Protein AF-A0A920LS15-F1 (afdb_monomer_lite)

Secondary structure (DSSP, 8-state):
--SSHHHHHHHHHHTSS-HHHHHHHHHHHHT-----HHHHHHHHHHHHTT-HHHHHHHHHHHTTHHHHTPPPPPS----------SS---HHHHS----------

Radius of gyration: 22.28 Å; chains: 1; bounding b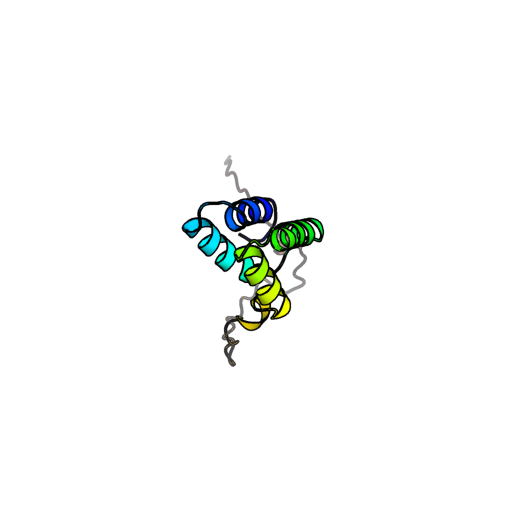ox: 48×46×65 Å

Sequence (105 aa):
MRGGPSITVLLNIALGEDIHLAKRATEVLKTQVFLYDSDIKRIEDAFNQKNLMAKELLESFSKAEFFTKLPELDEEIKIITYVAAEGDILNGFIISRKSSTFQGR

Foldseek 3Di:
DQDDPVLVVLLCQLLDDPPVSVVVSLVVLLQHDDDDPVSLVSLVVSVVVVRPSSVVSVVSVVVSVNPVPDPDDDPDDDDDDDPLDDDDPDPCSVPDPPPDDDDDD

pLDDT: mean 74.19, std 15.72, range [35.25, 91.19]

Structure (mmCIF, N/CA/C/O backbone):
data_AF-A0A920LS15-F1
#
_entry.id   AF-A0A920LS15-F1
#
loop_
_atom_site.group_PDB
_atom_site.id
_atom_site.type_symbol
_atom_site.label_atom_id
_atom_site.label_alt_id
_atom_site.label_comp_id
_atom_site.label_asym_id
_atom_site.label_entity_id
_atom_site.label_seq_id
_atom_site.pdbx_PDB_ins_code
_atom_site.Cartn_x
_atom_site.Cartn_y
_atom_site.Cartn_z
_atom_site.occupancy
_atom_site.B_iso_or_equiv
_atom_site.auth_seq_id
_atom_site.auth_comp_id
_atom_site.auth_asym_id
_atom_site.auth_atom_id
_atom_site.pdbx_PDB_model_num
ATOM 1 N N . MET A 1 1 ? -0.597 4.975 -13.232 1.00 49.97 1 MET A N 1
ATOM 2 C CA . MET A 1 1 ? 0.207 6.202 -13.017 1.00 49.97 1 MET A CA 1
ATOM 3 C C . MET A 1 1 ? 1.448 5.776 -12.242 1.00 49.97 1 MET A C 1
ATOM 5 O O . MET A 1 1 ? 1.276 5.096 -11.245 1.00 49.97 1 MET A O 1
ATOM 9 N N . ARG A 1 2 ? 2.668 6.050 -12.726 1.00 48.31 2 ARG A N 1
ATOM 10 C CA . ARG A 1 2 ? 3.923 5.506 -12.157 1.00 48.31 2 ARG A CA 1
ATOM 11 C C . ARG A 1 2 ? 4.580 6.492 -11.172 1.00 48.31 2 ARG A C 1
ATOM 13 O O . ARG A 1 2 ? 5.648 7.016 -11.460 1.00 48.31 2 ARG A O 1
ATOM 20 N N . GLY A 1 3 ? 3.923 6.748 -10.040 1.00 54.72 3 GLY A N 1
ATOM 21 C CA . GLY A 1 3 ? 4.471 7.550 -8.934 1.00 54.72 3 GLY A CA 1
ATOM 22 C C . GLY A 1 3 ? 4.405 9.080 -9.099 1.00 54.72 3 GLY A C 1
ATOM 23 O O . GLY A 1 3 ? 4.218 9.590 -10.202 1.00 54.72 3 GLY A O 1
ATOM 24 N N . GLY A 1 4 ? 4.521 9.812 -7.980 1.00 65.50 4 GLY A N 1
ATOM 25 C CA . GLY A 1 4 ? 4.501 11.283 -7.915 1.00 65.50 4 GLY A CA 1
ATOM 26 C C . GLY A 1 4 ? 3.184 11.893 -7.383 1.00 65.50 4 GLY A C 1
ATOM 27 O O . GLY A 1 4 ? 2.505 11.253 -6.579 1.00 65.50 4 GLY A O 1
ATOM 28 N N . PRO A 1 5 ? 2.775 13.103 -7.835 1.00 67.56 5 PRO A N 1
ATOM 29 C CA . PRO A 1 5 ? 1.591 13.838 -7.339 1.00 67.56 5 PRO A CA 1
ATOM 30 C C . PRO A 1 5 ? 0.284 13.034 -7.366 1.00 67.56 5 PRO A C 1
ATOM 32 O O . PRO A 1 5 ? -0.654 13.289 -6.614 1.00 67.56 5 PRO A O 1
ATOM 35 N N . SER A 1 6 ? 0.230 12.035 -8.243 1.00 78.50 6 SER A N 1
ATOM 36 C CA . SER A 1 6 ? -0.886 11.109 -8.388 1.00 78.50 6 SER A CA 1
ATOM 37 C C . SER A 1 6 ? -1.141 10.259 -7.143 1.00 78.50 6 SER A C 1
ATOM 39 O O . SER A 1 6 ? -2.296 9.958 -6.866 1.00 78.50 6 SER A O 1
ATOM 41 N N . ILE A 1 7 ? -0.102 9.891 -6.384 1.00 81.88 7 ILE A N 1
ATOM 42 C CA . ILE A 1 7 ? -0.244 9.086 -5.158 1.00 81.88 7 ILE A CA 1
ATOM 43 C C . ILE A 1 7 ? -0.968 9.887 -4.086 1.00 81.88 7 ILE A C 1
ATOM 45 O O . ILE A 1 7 ? -1.913 9.395 -3.484 1.00 81.88 7 ILE A O 1
ATOM 49 N N . THR A 1 8 ? -0.583 11.149 -3.904 1.00 82.50 8 THR A N 1
ATOM 50 C CA . THR A 1 8 ? -1.219 12.040 -2.933 1.00 82.50 8 THR A CA 1
ATOM 51 C C . THR A 1 8 ? -2.709 12.211 -3.218 1.00 82.50 8 THR A C 1
ATOM 53 O O . THR A 1 8 ? -3.527 12.149 -2.305 1.00 82.50 8 THR A O 1
ATOM 56 N N . VAL A 1 9 ? -3.076 12.383 -4.490 1.00 86.38 9 VAL A N 1
ATOM 57 C CA . VAL A 1 9 ? -4.482 12.490 -4.897 1.00 86.38 9 VAL A CA 1
ATOM 58 C C . VAL A 1 9 ? -5.219 11.168 -4.675 1.00 86.38 9 VAL A C 1
ATOM 60 O O . VAL A 1 9 ? -6.315 11.175 -4.124 1.00 86.38 9 VAL A O 1
ATOM 63 N N . LEU A 1 10 ? -4.617 10.035 -5.046 1.00 87.81 10 LEU A N 1
ATOM 64 C CA . LEU A 1 10 ? -5.214 8.715 -4.834 1.00 87.81 10 LEU A CA 1
ATOM 65 C C . LEU A 1 10 ? -5.418 8.403 -3.350 1.00 87.81 10 LEU A C 1
ATOM 67 O O . LEU A 1 10 ? -6.470 7.885 -2.999 1.00 87.81 10 LEU A O 1
ATOM 71 N N . LEU A 1 11 ? -4.469 8.759 -2.482 1.00 87.75 11 LEU A N 1
ATOM 72 C CA . LEU A 1 11 ? -4.597 8.604 -1.032 1.00 87.75 11 LEU A CA 1
ATOM 73 C C . LEU A 1 11 ? -5.720 9.469 -0.469 1.00 87.75 11 LEU A C 1
ATOM 75 O O . LEU A 1 11 ? -6.522 8.981 0.318 1.00 87.75 11 LEU A O 1
ATOM 79 N N . ASN A 1 12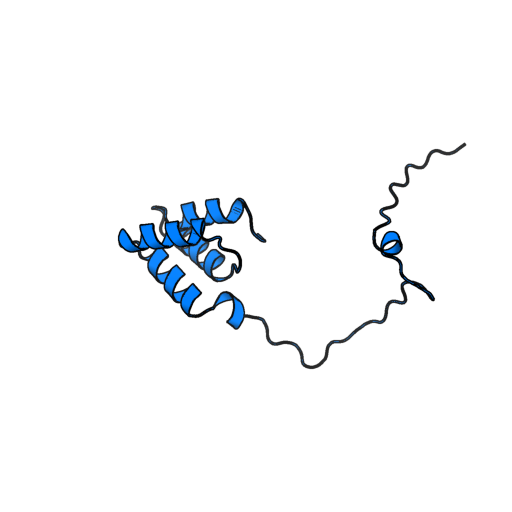 ? -5.835 10.723 -0.911 1.00 88.12 12 ASN A N 1
ATOM 80 C CA . ASN A 1 12 ? -6.937 11.585 -0.486 1.00 88.12 12 ASN A CA 1
ATOM 81 C C . ASN A 1 12 ? -8.304 11.009 -0.897 1.00 88.12 12 ASN A C 1
ATOM 83 O O . ASN A 1 12 ? -9.260 11.111 -0.137 1.00 88.12 12 ASN A O 1
ATOM 87 N N . ILE A 1 13 ? -8.398 10.387 -2.077 1.00 88.94 13 ILE A N 1
ATOM 88 C CA . ILE A 1 13 ? -9.634 9.742 -2.546 1.00 88.94 13 ILE A CA 1
ATOM 89 C C . ILE A 1 13 ? -9.891 8.434 -1.780 1.00 88.94 13 ILE A C 1
ATOM 91 O O . ILE A 1 13 ? -11.019 8.185 -1.370 1.00 88.94 13 ILE A O 1
ATOM 95 N N . ALA A 1 14 ? -8.859 7.618 -1.553 1.00 89.06 14 ALA A N 1
ATOM 96 C CA . ALA A 1 14 ? -8.947 6.349 -0.824 1.00 89.06 14 ALA A CA 1
ATOM 97 C C . ALA A 1 14 ? -9.360 6.528 0.644 1.00 89.06 14 ALA A C 1
ATOM 99 O O . ALA A 1 14 ? -10.044 5.677 1.205 1.00 89.06 14 ALA A O 1
ATOM 100 N N . LEU A 1 15 ? -8.951 7.639 1.257 1.00 87.56 15 LEU A N 1
ATOM 101 C CA . LEU A 1 15 ? -9.274 7.994 2.639 1.00 87.56 15 LEU A CA 1
ATOM 102 C C . LEU A 1 15 ? -10.502 8.914 2.755 1.00 87.56 15 LEU A C 1
ATOM 104 O O . LEU A 1 15 ? -10.858 9.306 3.864 1.00 87.56 15 LEU A O 1
ATOM 108 N N . GLY A 1 16 ? -11.124 9.271 1.628 1.00 86.88 16 GLY A N 1
ATOM 109 C CA . GLY A 1 16 ? -12.291 10.145 1.570 1.00 86.88 16 GLY A CA 1
ATOM 110 C C . GLY A 1 16 ? -13.605 9.450 1.942 1.00 86.88 16 GLY A C 1
ATOM 111 O O . GLY A 1 16 ? -13.651 8.260 2.246 1.00 86.88 16 GLY A O 1
ATOM 112 N N . GLU A 1 17 ? -14.696 10.215 1.898 1.00 86.00 17 GLU A N 1
ATOM 113 C CA . GLU A 1 17 ? -16.031 9.764 2.327 1.00 86.00 17 GLU A CA 1
ATOM 114 C C . GLU A 1 17 ? -16.784 8.951 1.261 1.00 86.00 17 GLU A C 1
ATOM 116 O O . GLU A 1 17 ? -17.642 8.132 1.593 1.00 86.00 17 GLU A O 1
ATOM 121 N N . ASP A 1 18 ? -16.474 9.150 -0.026 1.00 90.44 18 ASP A N 1
ATOM 122 C CA . ASP A 1 18 ? -17.109 8.402 -1.114 1.00 90.44 18 ASP A CA 1
ATOM 123 C C . ASP A 1 18 ? -16.566 6.971 -1.156 1.00 90.44 18 ASP A C 1
ATOM 125 O O . ASP A 1 18 ? -15.510 6.696 -1.723 1.00 90.44 18 ASP A O 1
ATOM 129 N N . ILE A 1 19 ? -17.329 6.044 -0.582 1.00 88.69 19 ILE A N 1
ATOM 130 C CA . ILE A 1 19 ? -16.983 4.624 -0.466 1.00 88.69 19 ILE A CA 1
ATOM 131 C C . ILE A 1 19 ? -16.688 3.985 -1.835 1.00 88.69 19 ILE A C 1
ATOM 133 O O . ILE A 1 19 ? -15.802 3.133 -1.944 1.00 88.69 19 ILE A O 1
ATOM 137 N N . HIS A 1 20 ? -17.407 4.371 -2.895 1.00 89.00 20 HIS A N 1
ATOM 138 C CA . HIS A 1 20 ? -17.227 3.777 -4.220 1.00 89.00 20 HIS A CA 1
ATOM 139 C C . HIS A 1 20 ? -15.912 4.217 -4.858 1.00 89.00 20 HIS A C 1
ATOM 141 O O . HIS A 1 20 ? -15.189 3.385 -5.421 1.00 89.00 20 HIS A O 1
ATOM 147 N N . LEU A 1 21 ? -15.595 5.508 -4.770 1.00 88.81 21 LEU A N 1
ATOM 148 C CA . LEU A 1 21 ? -14.320 6.038 -5.246 1.00 88.81 21 LEU A CA 1
ATOM 149 C C . LEU A 1 21 ? -13.160 5.576 -4.367 1.00 88.81 21 LEU A C 1
ATOM 151 O O . LEU A 1 21 ? -12.131 5.163 -4.903 1.00 88.81 21 LEU A O 1
ATOM 155 N N . ALA A 1 22 ? -13.350 5.561 -3.049 1.00 89.12 22 ALA A N 1
ATOM 156 C CA . ALA A 1 22 ? -12.359 5.116 -2.084 1.00 89.12 22 ALA A CA 1
ATOM 157 C C . ALA A 1 22 ? -11.943 3.668 -2.345 1.00 89.12 22 ALA A C 1
ATOM 159 O O . ALA A 1 22 ? -10.756 3.375 -2.458 1.00 89.12 22 ALA A O 1
ATOM 160 N N . LYS A 1 23 ? -12.909 2.769 -2.572 1.00 89.62 23 LYS A N 1
ATOM 161 C CA . LYS A 1 23 ? -12.624 1.371 -2.910 1.00 89.62 23 LYS A CA 1
ATOM 162 C C . LYS A 1 23 ? -11.810 1.242 -4.198 1.00 89.62 23 LYS A C 1
ATOM 164 O O . LYS A 1 23 ? -10.825 0.511 -4.231 1.00 89.62 23 LYS A O 1
ATOM 169 N N . ARG A 1 24 ? -12.182 1.967 -5.260 1.00 88.31 24 ARG A N 1
ATOM 170 C CA . ARG A 1 24 ? -11.429 1.946 -6.529 1.00 88.31 24 ARG A CA 1
ATOM 171 C C . ARG A 1 24 ? -10.012 2.489 -6.357 1.00 88.31 24 ARG A C 1
ATOM 173 O O . ARG A 1 24 ? -9.076 1.908 -6.897 1.00 88.31 24 ARG A O 1
ATOM 180 N N . ALA A 1 25 ? -9.854 3.581 -5.614 1.00 88.81 25 ALA A N 1
ATOM 181 C CA . ALA A 1 25 ? -8.551 4.170 -5.337 1.00 88.81 25 ALA A CA 1
ATOM 182 C C . ALA A 1 25 ? -7.669 3.215 -4.519 1.00 88.81 25 ALA A C 1
ATOM 184 O O . ALA A 1 25 ? -6.503 3.031 -4.860 1.00 88.81 25 ALA A O 1
ATOM 185 N N . THR A 1 26 ? -8.239 2.546 -3.516 1.00 88.00 26 THR A N 1
ATOM 186 C CA . THR A 1 26 ? -7.566 1.517 -2.715 1.00 88.00 26 THR A CA 1
ATOM 187 C C . THR A 1 26 ? -7.088 0.349 -3.579 1.00 88.00 26 THR A C 1
ATOM 189 O O . THR A 1 26 ? -5.923 -0.022 -3.484 1.00 88.00 26 THR A O 1
ATOM 192 N N . GLU A 1 27 ? -7.915 -0.184 -4.483 1.00 88.06 27 GLU A N 1
ATOM 193 C CA . GLU A 1 27 ? -7.493 -1.257 -5.402 1.00 88.06 27 GLU A CA 1
ATOM 194 C C . GLU A 1 27 ? -6.331 -0.834 -6.307 1.00 88.06 27 GLU A C 1
ATOM 196 O O . GLU A 1 27 ? -5.385 -1.593 -6.517 1.00 88.06 27 GLU A O 1
ATOM 201 N N . VAL A 1 28 ? -6.348 0.407 -6.800 1.00 86.75 28 VAL A N 1
ATOM 202 C CA . VAL A 1 28 ? -5.223 0.943 -7.573 1.00 86.75 28 VAL A CA 1
ATOM 203 C C . VAL A 1 28 ? -3.978 1.074 -6.693 1.00 86.75 28 VAL A C 1
ATOM 205 O O . VAL A 1 28 ? -2.899 0.679 -7.134 1.00 86.75 28 VAL A O 1
ATOM 208 N N . LEU A 1 29 ? -4.104 1.577 -5.461 1.00 86.31 29 LEU A N 1
ATOM 209 C CA . LEU A 1 29 ? -2.986 1.755 -4.528 1.00 86.31 29 LEU A CA 1
ATOM 210 C C . LEU A 1 29 ? -2.339 0.429 -4.108 1.00 86.31 29 LEU A C 1
ATOM 212 O O . LEU A 1 29 ? -1.118 0.382 -4.007 1.00 86.31 29 LEU A O 1
ATOM 216 N N . LYS A 1 30 ? -3.110 -0.658 -3.956 1.00 85.75 30 LYS A N 1
ATOM 217 C CA . LYS A 1 30 ? -2.591 -2.010 -3.656 1.00 85.75 30 LYS A CA 1
ATOM 218 C C . LYS A 1 30 ? -1.618 -2.540 -4.720 1.00 85.75 30 LYS A C 1
ATOM 220 O O . LYS A 1 30 ? -0.814 -3.418 -4.431 1.00 85.75 30 LYS A O 1
ATOM 225 N N . THR A 1 31 ? -1.679 -2.012 -5.946 1.00 81.44 31 THR A N 1
ATOM 226 C CA . THR A 1 31 ? -0.768 -2.377 -7.050 1.00 81.44 31 THR A CA 1
ATOM 227 C C . THR A 1 31 ? 0.438 -1.444 -7.187 1.00 81.44 31 THR A C 1
ATOM 229 O O . THR A 1 31 ? 1.310 -1.694 -8.018 1.00 81.44 31 THR A O 1
ATOM 232 N N . GLN A 1 32 ? 0.497 -0.347 -6.423 1.00 76.25 32 GLN A N 1
ATOM 233 C CA . GLN A 1 32 ? 1.585 0.624 -6.525 1.00 76.25 32 GLN A CA 1
ATOM 234 C C . GLN A 1 32 ? 2.708 0.321 -5.537 1.00 76.25 32 GLN A C 1
ATOM 236 O O . GLN A 1 32 ? 2.478 0.104 -4.355 1.00 76.25 32 GLN A O 1
ATOM 241 N N . VAL A 1 33 ? 3.940 0.366 -6.042 1.00 67.00 33 VAL A N 1
ATOM 242 C CA . VAL A 1 33 ? 5.158 -0.015 -5.304 1.00 67.00 33 VAL A CA 1
ATOM 243 C C . VAL A 1 33 ? 5.795 1.166 -4.563 1.00 67.00 33 VAL A C 1
ATOM 245 O O . VAL A 1 33 ? 6.563 0.980 -3.627 1.00 67.00 33 VAL A O 1
ATOM 248 N N . PHE A 1 34 ? 5.488 2.399 -4.970 1.00 69.38 34 PHE A N 1
ATOM 249 C CA . PHE A 1 34 ? 6.183 3.591 -4.486 1.00 69.38 34 PHE A CA 1
ATOM 250 C C . PHE A 1 34 ? 5.299 4.384 -3.526 1.00 69.38 34 PHE A C 1
ATOM 252 O O . PHE A 1 34 ? 4.526 5.226 -3.971 1.00 69.38 34 PHE A O 1
ATOM 259 N N . LEU A 1 35 ? 5.422 4.128 -2.223 1.00 77.62 35 LEU A N 1
ATOM 260 C CA . LEU A 1 35 ? 4.956 5.036 -1.172 1.00 77.62 35 LEU A CA 1
ATOM 261 C C . LEU A 1 35 ? 6.168 5.609 -0.439 1.00 77.62 35 LEU A C 1
ATOM 263 O O . LEU A 1 35 ? 7.107 4.877 -0.134 1.00 77.62 35 LEU A O 1
ATOM 267 N N . TYR A 1 36 ? 6.142 6.910 -0.162 1.00 81.38 36 TYR A N 1
ATOM 268 C CA . TYR A 1 36 ? 7.129 7.534 0.716 1.00 81.38 36 TYR A CA 1
ATOM 269 C C . TYR A 1 36 ? 6.717 7.377 2.184 1.00 81.38 36 TYR A C 1
ATOM 271 O O . TYR A 1 36 ? 5.538 7.185 2.486 1.00 81.38 36 TYR A O 1
ATOM 279 N N . ASP A 1 37 ? 7.660 7.553 3.113 1.00 80.19 37 ASP A N 1
ATOM 280 C CA . ASP A 1 37 ? 7.390 7.507 4.561 1.00 80.19 37 ASP A CA 1
ATOM 281 C C . ASP A 1 37 ? 6.255 8.458 4.977 1.00 80.19 37 ASP A C 1
ATOM 283 O O . ASP A 1 37 ? 5.432 8.136 5.833 1.00 80.19 37 ASP A O 1
ATOM 287 N N . SER A 1 38 ? 6.161 9.622 4.325 1.00 85.38 38 SER A N 1
ATOM 288 C CA . SER A 1 38 ? 5.075 10.580 4.546 1.00 85.38 38 SER A CA 1
ATOM 289 C C . SER A 1 38 ? 3.703 10.022 4.181 1.00 85.38 38 SER A C 1
ATOM 291 O O . SER A 1 38 ? 2.716 10.361 4.828 1.00 85.38 38 SER A O 1
ATOM 293 N N . ASP A 1 39 ? 3.624 9.189 3.146 1.00 86.25 39 ASP A N 1
ATOM 294 C CA . ASP A 1 39 ? 2.376 8.579 2.699 1.00 86.25 39 ASP A CA 1
ATOM 295 C C . ASP A 1 39 ? 1.978 7.421 3.618 1.00 86.25 39 ASP A C 1
ATOM 297 O O . ASP A 1 39 ? 0.813 7.324 4.002 1.00 86.25 39 ASP A O 1
ATOM 301 N N . ILE A 1 40 ? 2.949 6.607 4.051 1.00 84.31 40 ILE A N 1
ATOM 302 C CA . ILE A 1 40 ? 2.735 5.539 5.040 1.00 84.31 40 ILE A CA 1
ATOM 303 C C . ILE A 1 40 ? 2.188 6.127 6.341 1.00 84.31 40 ILE A C 1
ATOM 305 O O . ILE A 1 40 ? 1.160 5.669 6.837 1.00 84.31 40 ILE A O 1
ATOM 309 N N . LYS A 1 41 ? 2.789 7.214 6.835 1.00 88.19 41 LYS A N 1
ATOM 310 C CA . LYS A 1 41 ? 2.328 7.889 8.051 1.00 88.19 41 LYS A CA 1
ATOM 311 C C . LYS A 1 41 ? 0.876 8.374 7.949 1.00 88.19 41 LYS A C 1
ATOM 313 O O . LYS A 1 41 ? 0.114 8.255 8.901 1.00 88.19 41 LYS A O 1
ATOM 318 N N . ARG A 1 42 ? 0.450 8.869 6.782 1.00 88.50 42 ARG A N 1
ATOM 319 C CA . ARG A 1 42 ? -0.948 9.293 6.559 1.00 88.50 42 ARG A CA 1
ATOM 320 C C . ARG A 1 42 ? -1.918 8.116 6.581 1.00 88.50 42 ARG A C 1
ATOM 322 O O . ARG A 1 42 ? -3.041 8.262 7.060 1.00 88.50 42 ARG A O 1
ATOM 329 N N . ILE A 1 43 ? -1.494 6.960 6.075 1.00 88.31 43 ILE A N 1
ATOM 330 C CA . ILE A 1 43 ? -2.278 5.723 6.143 1.00 88.31 43 ILE A CA 1
ATOM 331 C C . ILE A 1 43 ? -2.376 5.247 7.598 1.00 88.31 43 ILE A C 1
ATOM 333 O O . ILE A 1 43 ? -3.464 4.879 8.035 1.00 88.31 43 ILE A O 1
ATOM 337 N N . GLU A 1 44 ? -1.286 5.305 8.368 1.00 87.94 44 GLU A N 1
ATOM 338 C CA . GLU A 1 44 ? -1.285 4.984 9.803 1.00 87.94 44 GLU A CA 1
ATOM 339 C C . GLU A 1 44 ? -2.214 5.907 10.602 1.00 87.94 44 GLU A C 1
ATOM 341 O O . GLU A 1 44 ? -3.031 5.432 11.393 1.00 87.94 44 GLU A O 1
ATOM 346 N N . ASP A 1 45 ? -2.159 7.217 10.358 1.00 91.19 45 ASP A N 1
ATOM 347 C CA . ASP A 1 45 ? -3.047 8.189 11.001 1.00 91.19 45 ASP A CA 1
ATOM 348 C C . ASP A 1 45 ? -4.522 7.893 10.683 1.00 91.19 45 ASP A C 1
ATOM 350 O O . ASP A 1 45 ? -5.375 7.911 11.575 1.00 91.19 45 ASP A O 1
ATOM 354 N N . ALA A 1 46 ? -4.836 7.550 9.430 1.00 89.62 46 ALA A N 1
ATOM 355 C CA . ALA A 1 46 ? -6.186 7.162 9.031 1.00 89.62 46 ALA A CA 1
ATOM 356 C C . ALA A 1 46 ? -6.620 5.805 9.617 1.00 89.62 46 ALA A C 1
ATOM 358 O O . ALA A 1 46 ? -7.790 5.616 9.959 1.00 89.62 46 ALA A O 1
ATOM 359 N N . PHE A 1 47 ? -5.689 4.865 9.787 1.00 89.75 47 PHE A N 1
ATOM 360 C CA . PHE A 1 47 ? -5.940 3.599 10.472 1.00 89.75 47 PHE A CA 1
ATOM 361 C C . PHE A 1 47 ? -6.270 3.821 11.956 1.00 89.75 47 PHE A C 1
ATOM 363 O O . PHE A 1 47 ? -7.238 3.250 12.461 1.00 89.75 47 PHE A O 1
ATOM 370 N N . ASN A 1 48 ? -5.548 4.721 12.631 1.00 90.31 48 ASN A N 1
ATOM 371 C CA . ASN A 1 48 ? -5.830 5.125 14.013 1.00 90.31 48 ASN A CA 1
ATOM 372 C C . ASN A 1 48 ? -7.210 5.792 14.156 1.00 90.31 48 ASN A C 1
ATOM 374 O O . ASN A 1 48 ? -7.873 5.644 15.183 1.00 90.31 48 ASN A O 1
ATOM 378 N N . GLN A 1 49 ? -7.693 6.451 13.098 1.00 90.25 49 GLN A N 1
ATOM 379 C CA . GLN A 1 49 ? -9.059 6.983 12.993 1.00 90.25 49 GLN A CA 1
ATOM 380 C C . GLN A 1 49 ? -10.119 5.913 12.654 1.00 90.25 49 GLN A C 1
ATOM 382 O O . GLN A 1 49 ? -11.280 6.245 12.423 1.00 90.25 49 GLN A O 1
ATOM 387 N N . LYS A 1 50 ? -9.754 4.623 12.661 1.00 89.25 50 LYS A N 1
ATOM 388 C CA . LYS A 1 50 ? -10.610 3.466 12.337 1.00 89.25 50 LYS A CA 1
ATOM 389 C C . LYS A 1 50 ? -11.127 3.445 10.892 1.00 89.25 50 LYS A C 1
ATOM 391 O O . LYS A 1 50 ? -12.172 2.850 10.625 1.00 89.25 50 LYS A O 1
ATOM 396 N N . ASN A 1 51 ? -10.397 4.040 9.947 1.00 87.44 51 ASN A N 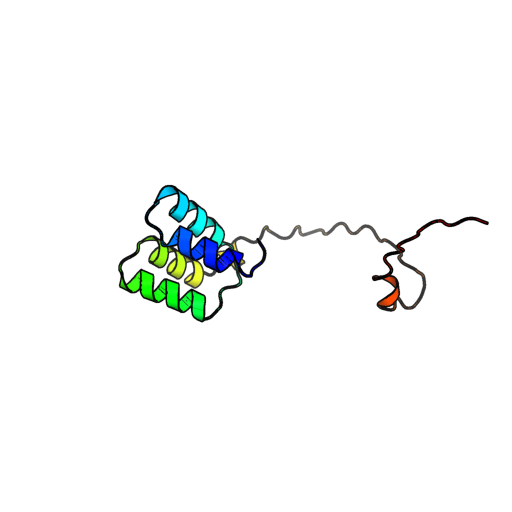1
ATOM 397 C CA . ASN A 1 51 ? -10.744 3.945 8.531 1.00 87.44 51 ASN A CA 1
ATOM 398 C C . ASN A 1 51 ? -10.509 2.511 8.011 1.00 87.44 51 ASN A C 1
ATOM 400 O O . ASN A 1 51 ? -9.401 1.973 8.082 1.00 87.44 51 ASN A O 1
ATOM 404 N N . LEU A 1 52 ? -11.561 1.892 7.466 1.00 87.50 52 LEU A N 1
ATOM 405 C CA . LEU A 1 52 ? -11.518 0.524 6.937 1.00 87.50 52 LEU A CA 1
ATOM 406 C C . LEU A 1 52 ? -10.576 0.385 5.733 1.00 87.50 52 LEU A C 1
ATOM 408 O O . LEU A 1 52 ? -9.869 -0.615 5.628 1.00 87.50 52 LEU A O 1
ATOM 412 N N . MET A 1 53 ? -10.521 1.392 4.857 1.00 87.50 53 MET A N 1
ATOM 413 C CA . MET A 1 53 ? -9.668 1.370 3.665 1.00 87.50 53 MET A CA 1
ATOM 414 C C . MET A 1 53 ? -8.185 1.422 4.039 1.00 87.50 53 MET A C 1
ATOM 416 O O . MET A 1 53 ? -7.373 0.719 3.442 1.00 87.50 53 MET A O 1
ATOM 420 N N . ALA A 1 54 ? -7.834 2.186 5.078 1.00 88.44 54 ALA A N 1
ATOM 421 C CA . ALA A 1 54 ? -6.465 2.248 5.590 1.00 88.44 54 ALA A CA 1
ATOM 422 C C . ALA A 1 54 ? -5.997 0.891 6.141 1.00 88.44 54 ALA A C 1
ATOM 424 O O . ALA A 1 54 ? -4.871 0.471 5.879 1.00 88.44 54 ALA A O 1
ATOM 425 N N . LYS A 1 55 ? -6.883 0.166 6.841 1.00 88.69 55 LYS A N 1
ATOM 426 C CA . LYS A 1 55 ? -6.600 -1.194 7.319 1.00 88.69 55 LYS A CA 1
ATOM 427 C C . LYS A 1 55 ? -6.326 -2.155 6.163 1.00 88.69 55 LYS A C 1
ATOM 429 O O . LYS A 1 55 ? -5.325 -2.865 6.192 1.00 88.69 55 LYS A O 1
ATOM 434 N N . GLU A 1 56 ? -7.199 -2.171 5.156 1.00 88.31 56 GLU A N 1
ATOM 435 C CA . GLU A 1 56 ? -7.019 -3.033 3.981 1.00 88.31 56 GLU A CA 1
ATOM 436 C C . GLU A 1 56 ? -5.723 -2.724 3.229 1.00 88.31 56 GLU A C 1
ATOM 438 O O . GLU A 1 56 ? -5.055 -3.634 2.734 1.00 88.31 56 GLU A O 1
ATOM 443 N N . LEU A 1 57 ? -5.363 -1.442 3.141 1.00 87.56 57 LEU A N 1
ATOM 444 C CA . LEU A 1 57 ? -4.143 -1.016 2.478 1.00 87.56 57 LEU A CA 1
ATOM 445 C C . LEU A 1 57 ? -2.911 -1.517 3.244 1.00 87.56 57 LEU A C 1
ATOM 447 O O . LEU A 1 57 ? -2.076 -2.195 2.655 1.00 87.56 57 LEU A O 1
ATOM 451 N N . LEU A 1 58 ? -2.829 -1.294 4.559 1.00 87.00 58 LEU A N 1
ATOM 452 C CA . LEU A 1 58 ? -1.716 -1.786 5.384 1.00 87.00 58 LEU A CA 1
ATOM 453 C C . LEU A 1 58 ? -1.575 -3.313 5.341 1.00 87.00 58 LEU A C 1
ATOM 455 O O . LEU A 1 58 ? -0.458 -3.829 5.275 1.00 87.00 58 LEU A O 1
ATOM 459 N N . GLU A 1 59 ? -2.691 -4.044 5.337 1.00 86.62 59 GLU A N 1
ATOM 460 C CA . GLU A 1 59 ? -2.676 -5.504 5.226 1.00 86.62 59 GLU A CA 1
ATOM 461 C C . GLU A 1 59 ? -2.149 -5.964 3.857 1.00 86.62 59 GLU A C 1
ATOM 463 O O . GLU A 1 59 ? -1.290 -6.843 3.789 1.00 86.62 59 GLU A O 1
ATOM 468 N N . SER A 1 60 ? -2.594 -5.333 2.766 1.00 85.81 60 SER A N 1
ATOM 469 C CA . SER A 1 60 ? -2.107 -5.623 1.411 1.00 85.81 60 SER A CA 1
ATOM 470 C C . SER A 1 60 ? -0.623 -5.288 1.236 1.00 85.81 60 SER A C 1
ATOM 472 O O . SER A 1 60 ? 0.093 -6.018 0.547 1.00 85.81 60 SER A O 1
ATOM 474 N N . PHE A 1 61 ? -0.157 -4.197 1.850 1.00 83.25 61 PHE A N 1
ATOM 475 C CA . PHE A 1 61 ? 1.253 -3.803 1.839 1.00 83.25 61 PHE A CA 1
ATOM 476 C C . PHE A 1 61 ? 2.106 -4.787 2.645 1.00 83.25 61 PHE A C 1
ATOM 478 O O . PHE A 1 61 ? 3.173 -5.185 2.186 1.00 83.25 61 PHE A O 1
ATOM 485 N N . SER A 1 62 ? 1.594 -5.263 3.783 1.00 82.88 62 SER A N 1
ATOM 486 C CA . SER A 1 62 ? 2.247 -6.292 4.604 1.00 82.88 62 SER A CA 1
ATOM 487 C C . SER A 1 62 ? 2.332 -7.649 3.892 1.00 82.88 62 SER A C 1
ATOM 489 O O . SER A 1 62 ? 3.306 -8.375 4.062 1.00 82.88 62 SER A O 1
ATOM 491 N N . LYS A 1 63 ? 1.336 -7.988 3.061 1.00 82.50 63 LYS A N 1
ATOM 492 C CA . LYS A 1 63 ? 1.332 -9.190 2.203 1.00 82.50 63 LYS A CA 1
ATOM 493 C C . LYS A 1 63 ? 2.127 -9.028 0.903 1.00 82.50 63 LYS A C 1
ATOM 495 O O . LYS A 1 63 ? 2.215 -9.981 0.133 1.00 82.50 63 LYS A O 1
ATOM 500 N N . ALA A 1 64 ? 2.672 -7.838 0.645 1.00 79.25 64 ALA A N 1
ATOM 501 C CA . ALA A 1 64 ? 3.391 -7.501 -0.579 1.00 79.25 64 ALA A CA 1
ATOM 502 C C . ALA A 1 64 ? 2.624 -7.859 -1.872 1.00 79.25 64 ALA A C 1
ATOM 504 O O . ALA A 1 64 ? 3.221 -8.294 -2.858 1.00 79.25 64 ALA A O 1
ATOM 505 N N . GLU A 1 65 ? 1.296 -7.664 -1.894 1.00 74.12 65 GLU A N 1
ATOM 506 C CA . GLU A 1 65 ? 0.448 -8.042 -3.045 1.00 74.12 65 GLU A CA 1
ATOM 507 C C . GLU A 1 65 ? 0.853 -7.358 -4.363 1.00 74.12 65 GLU A C 1
ATOM 509 O O . GLU A 1 65 ? 0.561 -7.859 -5.448 1.00 74.12 65 GLU A O 1
ATOM 514 N N . PHE A 1 66 ? 1.561 -6.232 -4.274 1.00 73.50 66 PHE A N 1
ATOM 515 C CA . PHE A 1 66 ? 2.123 -5.510 -5.411 1.00 73.50 66 PHE A CA 1
ATOM 516 C C . PHE A 1 66 ? 3.269 -6.256 -6.118 1.00 73.50 66 PHE A C 1
ATOM 518 O O . PHE A 1 66 ? 3.511 -6.003 -7.295 1.00 73.50 66 PHE A O 1
ATOM 525 N N . PHE A 1 67 ? 3.962 -7.173 -5.434 1.00 68.56 67 PHE A N 1
ATOM 526 C CA . PHE A 1 67 ? 5.019 -8.010 -6.017 1.00 68.56 67 PHE A CA 1
ATOM 527 C C . PHE A 1 67 ? 4.518 -9.389 -6.441 1.00 68.56 67 PHE A C 1
ATOM 529 O O . PHE A 1 67 ? 5.016 -9.953 -7.410 1.00 68.56 67 PHE A O 1
ATOM 536 N N . THR A 1 68 ? 3.550 -9.951 -5.722 1.00 67.56 68 THR A N 1
ATOM 537 C CA . THR A 1 68 ? 3.128 -11.344 -5.929 1.00 67.56 68 THR A CA 1
ATOM 538 C C . THR A 1 68 ? 2.131 -11.517 -7.073 1.00 67.56 68 THR A C 1
ATOM 540 O O . THR A 1 68 ? 1.955 -12.630 -7.554 1.00 67.56 68 THR A O 1
ATOM 543 N N . LYS A 1 69 ? 1.513 -10.431 -7.555 1.00 66.81 69 LYS A N 1
ATOM 544 C CA . LYS A 1 69 ? 0.608 -10.427 -8.721 1.00 66.81 69 LYS A CA 1
ATOM 545 C C . LYS A 1 69 ? 1.316 -10.069 -10.035 1.00 66.81 69 LYS A C 1
ATOM 547 O O . LYS A 1 69 ? 0.709 -9.464 -10.919 1.00 66.81 69 LYS A O 1
ATOM 552 N N . LEU A 1 70 ? 2.603 -10.390 -10.162 1.00 63.84 70 LEU A N 1
ATOM 553 C CA . LEU A 1 70 ? 3.293 -10.283 -11.447 1.00 63.84 70 LEU A CA 1
ATOM 554 C C . LEU A 1 70 ? 2.807 -11.414 -12.369 1.00 63.84 70 LEU A C 1
ATOM 556 O O . LEU A 1 70 ? 2.645 -12.537 -11.890 1.00 63.84 70 LEU A O 1
ATOM 560 N N . PRO A 1 71 ? 2.536 -11.141 -13.659 1.00 68.62 71 PRO A N 1
ATOM 561 C CA . PRO A 1 71 ? 2.215 -12.203 -14.604 1.00 68.62 71 PRO A CA 1
ATOM 562 C C . PRO A 1 71 ? 3.362 -13.217 -14.632 1.00 68.62 71 PRO A C 1
ATOM 564 O O . PRO A 1 71 ? 4.530 -12.827 -14.545 1.00 68.62 71 PRO A O 1
ATOM 567 N N . GLU A 1 72 ? 3.019 -14.502 -14.725 1.00 67.81 72 GLU A N 1
ATOM 568 C CA . GLU A 1 72 ? 4.011 -15.562 -14.895 1.00 67.81 72 GLU A CA 1
ATOM 569 C C . GLU A 1 72 ? 4.884 -15.234 -16.111 1.00 67.81 72 GLU A C 1
ATOM 571 O O . GLU A 1 72 ? 4.389 -14.802 -17.155 1.00 67.81 72 GLU A O 1
ATOM 576 N N . LEU A 1 73 ? 6.201 -15.346 -15.936 1.00 70.06 73 LEU A N 1
ATOM 577 C CA . LEU A 1 73 ? 7.139 -15.134 -17.026 1.00 70.06 73 LEU A CA 1
ATOM 578 C C . LEU A 1 73 ? 7.011 -16.323 -17.979 1.00 70.06 73 LEU A C 1
ATOM 580 O O . LEU A 1 73 ? 7.194 -17.460 -17.549 1.00 70.06 73 LEU A O 1
ATOM 584 N N . ASP A 1 74 ? 6.732 -16.058 -19.254 1.00 74.62 74 ASP A N 1
ATOM 585 C CA . ASP A 1 74 ? 6.771 -17.100 -20.276 1.00 74.62 74 ASP A CA 1
ATOM 586 C C . ASP A 1 74 ? 8.163 -17.758 -20.277 1.00 74.62 74 ASP A C 1
ATOM 588 O O . ASP A 1 74 ? 9.185 -17.070 -20.348 1.00 74.62 74 ASP A O 1
ATOM 592 N N . GLU A 1 75 ? 8.210 -19.093 -20.205 1.00 70.25 75 GLU A N 1
ATOM 593 C CA . GLU A 1 75 ? 9.465 -19.864 -20.188 1.00 70.25 75 GLU A CA 1
ATOM 594 C C . GLU A 1 75 ? 10.322 -19.617 -21.445 1.00 70.25 75 GLU A C 1
ATOM 596 O O . GLU A 1 75 ? 11.545 -19.762 -21.413 1.00 70.25 75 GLU A O 1
ATOM 601 N N . GLU A 1 76 ? 9.692 -19.199 -22.548 1.00 73.50 76 GLU A N 1
ATOM 602 C CA . GLU A 1 76 ? 10.346 -18.882 -23.813 1.00 73.50 76 GLU A CA 1
ATOM 603 C C . GLU A 1 76 ? 10.140 -17.408 -24.191 1.00 73.50 76 GLU A C 1
ATOM 605 O O . GLU A 1 76 ? 9.072 -16.986 -24.638 1.00 73.50 76 GLU A O 1
ATOM 610 N N . ILE A 1 77 ? 11.208 -16.615 -24.087 1.00 72.94 77 ILE A N 1
ATOM 611 C CA . ILE A 1 77 ? 11.223 -15.237 -24.584 1.00 72.94 77 ILE A CA 1
ATOM 612 C C . ILE A 1 77 ? 11.651 -15.261 -26.055 1.00 72.94 77 ILE A C 1
ATOM 614 O O . ILE A 1 77 ? 12.837 -15.377 -26.372 1.00 72.94 77 ILE A O 1
ATOM 618 N N . LYS A 1 78 ? 10.695 -15.111 -26.979 1.00 70.19 78 LYS A N 1
ATOM 619 C CA . LYS A 1 78 ? 10.997 -14.946 -28.410 1.00 70.19 78 LYS A CA 1
ATOM 620 C C . LYS A 1 78 ? 11.602 -13.569 -28.670 1.00 70.19 78 LYS A C 1
ATOM 622 O O . LYS A 1 78 ? 10.895 -12.572 -28.797 1.00 70.19 78 LYS A O 1
ATOM 627 N N . ILE A 1 79 ? 12.925 -13.525 -28.770 1.00 73.12 79 ILE A N 1
ATOM 628 C CA . ILE A 1 79 ? 13.672 -12.334 -29.174 1.00 73.12 79 ILE A CA 1
ATOM 629 C C . ILE A 1 79 ? 13.757 -12.248 -30.703 1.00 73.12 79 ILE A C 1
ATOM 631 O O . ILE A 1 79 ? 14.090 -13.219 -31.378 1.00 73.12 79 ILE A O 1
ATOM 635 N N . ILE A 1 80 ? 13.473 -11.071 -31.260 1.00 65.12 80 ILE A N 1
ATOM 636 C CA . ILE A 1 80 ? 13.844 -10.736 -32.639 1.00 65.12 80 ILE A CA 1
ATOM 637 C C . ILE A 1 80 ? 15.114 -9.898 -32.541 1.00 65.12 80 ILE A C 1
ATOM 639 O O . ILE A 1 80 ? 15.103 -8.813 -31.958 1.00 65.12 80 ILE A O 1
ATOM 643 N N . THR A 1 81 ? 16.218 -10.406 -33.078 1.00 61.47 81 THR A N 1
ATOM 644 C CA . THR A 1 81 ? 17.501 -9.703 -33.050 1.00 61.47 81 THR A CA 1
ATOM 645 C C . THR A 1 81 ? 17.452 -8.509 -33.994 1.00 61.47 81 THR A C 1
ATOM 647 O O . THR A 1 81 ? 17.419 -8.666 -35.212 1.00 61.47 81 THR A O 1
ATOM 650 N N . TYR A 1 82 ? 17.462 -7.304 -33.430 1.00 61.44 82 TYR A N 1
ATOM 651 C CA . TYR A 1 82 ? 17.650 -6.072 -34.185 1.00 61.44 82 TYR A CA 1
ATOM 652 C C . TYR A 1 82 ? 19.111 -5.633 -34.056 1.00 61.44 82 TYR A C 1
ATOM 654 O O . TYR A 1 82 ? 19.561 -5.277 -32.967 1.00 61.44 82 TYR A O 1
ATOM 662 N N . VAL A 1 83 ? 19.869 -5.677 -35.154 1.00 67.50 83 VAL A N 1
ATOM 663 C CA . VAL A 1 83 ? 21.253 -5.181 -35.184 1.00 67.50 83 VAL A CA 1
ATOM 664 C C . VAL A 1 83 ? 21.204 -3.663 -35.329 1.00 67.50 83 VAL A C 1
ATOM 666 O O . VAL A 1 83 ? 20.906 -3.143 -36.401 1.00 67.50 83 VAL A O 1
ATOM 669 N N . ALA A 1 84 ? 21.448 -2.945 -34.231 1.00 65.81 84 ALA A N 1
ATOM 670 C CA . ALA A 1 84 ? 21.391 -1.482 -34.215 1.00 65.81 84 ALA A CA 1
ATOM 671 C C . ALA A 1 84 ? 22.578 -0.823 -34.952 1.00 65.81 84 ALA A C 1
ATOM 673 O O . ALA A 1 84 ? 22.399 0.239 -35.544 1.00 65.81 84 ALA A O 1
ATOM 674 N N . ALA A 1 85 ? 23.759 -1.452 -34.922 1.00 60.34 85 ALA A N 1
ATOM 675 C CA . ALA A 1 85 ? 24.963 -1.150 -35.704 1.00 60.34 85 ALA A CA 1
ATOM 676 C C . ALA A 1 85 ? 26.012 -2.257 -35.456 1.00 60.34 85 ALA A C 1
ATOM 678 O O . ALA A 1 85 ? 25.905 -2.993 -34.475 1.00 60.34 85 ALA A O 1
ATOM 679 N N . GLU A 1 86 ? 27.032 -2.365 -36.309 1.00 54.91 86 GLU A N 1
ATOM 680 C CA . GLU A 1 86 ? 28.203 -3.225 -36.084 1.00 54.91 86 GLU A CA 1
ATOM 681 C C . GLU A 1 86 ? 29.336 -2.352 -35.494 1.00 54.91 86 GLU A C 1
ATOM 683 O O . GLU A 1 86 ? 29.920 -1.534 -36.204 1.00 54.91 86 GLU A O 1
ATOM 688 N N . GLY A 1 87 ? 29.570 -2.429 -34.173 1.00 67.81 87 GLY A N 1
ATOM 689 C CA . GLY A 1 87 ? 30.534 -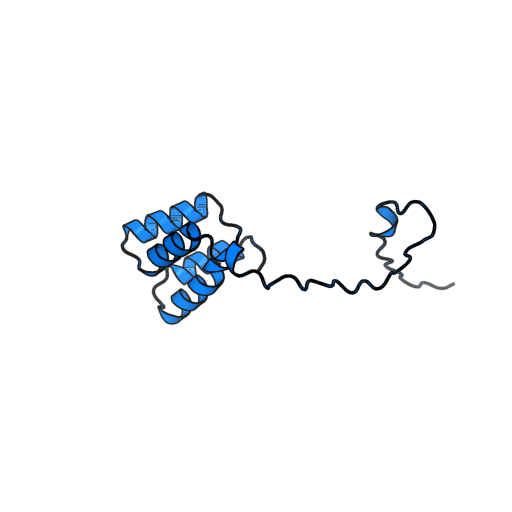1.590 -33.426 1.00 67.81 87 GLY A CA 1
ATOM 690 C C . GLY A 1 87 ? 30.017 -1.090 -32.061 1.00 67.81 87 GLY A C 1
ATOM 691 O O . GLY A 1 87 ? 28.923 -1.464 -31.642 1.00 67.81 87 GLY A O 1
ATOM 692 N N . ASP A 1 88 ? 30.791 -0.245 -31.357 1.00 66.44 88 ASP A N 1
ATOM 693 C CA . ASP A 1 88 ? 30.411 0.320 -30.046 1.00 66.44 88 ASP A CA 1
ATOM 694 C C . ASP A 1 88 ? 29.152 1.197 -30.144 1.00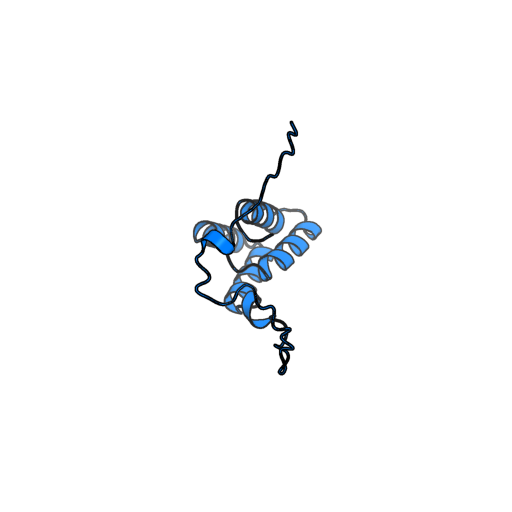 66.44 88 ASP A C 1
ATOM 696 O O . ASP A 1 88 ? 29.155 2.284 -30.731 1.00 66.44 88 ASP A O 1
ATOM 700 N N . ILE A 1 89 ? 28.069 0.759 -29.500 1.00 61.16 89 ILE A N 1
ATOM 701 C CA . ILE A 1 89 ? 26.856 1.563 -29.347 1.00 61.16 89 ILE A CA 1
ATOM 702 C C . ILE A 1 89 ? 27.070 2.508 -28.162 1.00 61.16 89 ILE A C 1
ATOM 704 O O . ILE A 1 89 ? 26.729 2.211 -27.019 1.00 61.16 89 ILE A O 1
ATOM 708 N N . LEU A 1 90 ? 27.658 3.670 -28.437 1.00 64.12 90 LEU A N 1
ATOM 709 C CA . LEU A 1 90 ? 27.748 4.757 -27.464 1.00 64.12 90 LEU A CA 1
ATOM 710 C C . LEU A 1 90 ? 26.343 5.318 -27.171 1.00 64.12 90 LEU A C 1
ATOM 712 O O . LEU A 1 90 ? 25.503 5.403 -28.068 1.00 64.12 90 LEU A O 1
ATOM 716 N N . ASN A 1 91 ? 26.098 5.790 -25.940 1.00 58.88 91 ASN A N 1
ATOM 717 C CA . ASN A 1 91 ? 24.801 6.342 -25.495 1.00 58.88 91 ASN A CA 1
ATOM 718 C C . ASN A 1 91 ? 24.214 7.421 -26.432 1.00 58.88 91 ASN A C 1
ATOM 720 O O . ASN A 1 91 ? 22.997 7.594 -26.497 1.00 58.88 91 ASN A O 1
ATOM 724 N N . GLY A 1 92 ? 25.058 8.126 -27.195 1.00 60.66 92 GLY A N 1
ATOM 725 C CA . GLY A 1 92 ? 24.623 9.095 -28.206 1.00 60.66 92 GLY A CA 1
ATOM 726 C C . GLY A 1 92 ? 23.812 8.490 -29.362 1.00 60.66 92 GLY A C 1
ATOM 727 O O . GLY A 1 92 ? 22.959 9.177 -29.920 1.00 60.66 92 GLY A O 1
ATOM 728 N N . PHE A 1 93 ? 24.010 7.209 -29.693 1.00 56.06 93 PHE A N 1
ATOM 729 C CA . PHE A 1 93 ? 23.270 6.518 -30.756 1.00 56.06 93 PHE A CA 1
ATOM 730 C C . PHE A 1 93 ? 21.815 6.226 -30.353 1.00 56.06 93 PHE A C 1
ATOM 732 O O . PHE A 1 93 ? 20.919 6.260 -31.191 1.00 56.06 93 PHE A O 1
ATOM 739 N N . ILE A 1 94 ? 21.560 6.014 -29.056 1.00 57.28 94 ILE A N 1
ATOM 740 C CA . ILE A 1 94 ? 20.227 5.711 -28.509 1.00 57.28 94 ILE A CA 1
ATOM 741 C C . ILE A 1 94 ? 19.391 6.996 -28.310 1.00 57.28 94 ILE A C 1
ATOM 743 O O . ILE A 1 94 ? 18.163 6.948 -28.345 1.00 57.28 94 ILE A O 1
ATOM 747 N N . ILE A 1 95 ? 20.031 8.166 -28.148 1.00 50.41 95 ILE A N 1
ATOM 748 C CA . ILE A 1 95 ? 19.367 9.434 -27.764 1.00 50.41 95 ILE A CA 1
ATOM 749 C C . ILE A 1 95 ? 19.309 10.460 -28.923 1.00 50.41 95 ILE A C 1
ATOM 751 O O . ILE A 1 95 ? 18.934 11.616 -28.736 1.00 50.41 95 ILE A O 1
ATOM 755 N N . SER A 1 96 ? 19.602 10.072 -30.167 1.00 40.62 96 SER A N 1
ATOM 756 C CA . SER A 1 96 ? 19.467 10.985 -31.313 1.00 40.62 96 SER A CA 1
ATOM 757 C C . SER A 1 96 ? 18.010 11.097 -31.792 1.00 40.62 96 SER A C 1
ATOM 759 O O . SER A 1 96 ? 17.583 10.451 -32.749 1.00 40.62 96 SER A O 1
ATOM 761 N N . ARG A 1 97 ? 17.219 11.966 -31.146 1.00 41.53 97 ARG A N 1
ATOM 762 C CA . ARG A 1 97 ? 16.035 12.562 -31.785 1.00 41.53 97 ARG A CA 1
ATOM 763 C C . ARG A 1 97 ? 16.521 13.553 -32.845 1.00 41.53 97 ARG A C 1
ATOM 765 O O . ARG A 1 97 ? 16.868 14.685 -32.520 1.00 41.53 97 ARG A O 1
ATOM 772 N N . LYS A 1 98 ? 16.504 13.159 -34.120 1.00 39.28 98 LYS A N 1
ATOM 773 C CA . LYS A 1 98 ? 16.578 14.120 -35.230 1.00 39.28 98 LYS A CA 1
ATOM 774 C C . LYS A 1 98 ? 15.297 14.959 -35.246 1.00 39.28 98 LYS A C 1
ATOM 776 O O . LYS A 1 98 ? 14.278 14.530 -35.776 1.00 39.28 98 LYS A O 1
ATOM 781 N N . SER A 1 99 ? 15.349 16.176 -34.711 1.00 46.25 99 SER A N 1
ATOM 782 C CA . SER A 1 99 ? 14.480 17.256 -35.178 1.00 46.25 99 SER A CA 1
ATOM 783 C C . SER A 1 99 ? 15.031 17.741 -36.519 1.00 46.25 99 SER A C 1
ATOM 785 O O . SER A 1 99 ? 15.903 18.604 -36.574 1.00 46.25 99 SER A O 1
ATOM 787 N N . SER A 1 100 ? 14.584 17.131 -37.613 1.00 40.47 100 SER A N 1
ATOM 788 C CA . SER A 1 100 ? 14.856 17.624 -38.960 1.00 40.47 100 SER A CA 1
ATOM 789 C C . SER A 1 100 ? 13.817 18.682 -39.329 1.00 40.47 100 SER A C 1
ATOM 791 O O . SER A 1 100 ? 12.729 18.348 -39.792 1.00 40.47 100 SER A O 1
ATOM 793 N N . THR A 1 101 ? 14.145 19.961 -39.150 1.00 42.12 101 THR A N 1
ATOM 794 C CA . THR A 1 101 ? 13.553 21.026 -39.967 1.00 42.12 101 THR A CA 1
ATOM 795 C C . THR A 1 101 ? 14.292 21.057 -41.296 1.00 42.12 101 THR A C 1
ATOM 797 O O . THR A 1 101 ? 15.467 21.409 -41.367 1.00 42.12 101 THR A O 1
ATOM 800 N N . PHE A 1 102 ? 13.592 20.637 -42.345 1.00 38.56 102 PHE A N 1
ATOM 801 C CA . PHE A 1 102 ? 13.994 20.807 -43.732 1.00 38.56 102 PHE A CA 1
ATOM 802 C C . PHE A 1 102 ? 13.976 22.306 -44.068 1.00 38.56 102 PHE A C 1
ATOM 804 O O . PHE A 1 102 ? 12.914 22.925 -44.076 1.00 38.56 102 PHE A O 1
ATOM 811 N N . GLN A 1 103 ? 15.137 22.894 -44.345 1.00 36.66 103 GLN A N 1
ATOM 812 C CA . GLN A 1 103 ? 15.236 24.152 -45.083 1.00 36.66 103 GLN A CA 1
ATOM 813 C C . GLN A 1 103 ? 16.159 23.907 -46.270 1.00 36.66 103 GLN A C 1
ATOM 815 O O . GLN A 1 103 ? 17.369 23.778 -46.121 1.00 36.66 103 GLN A O 1
ATOM 820 N N . GLY A 1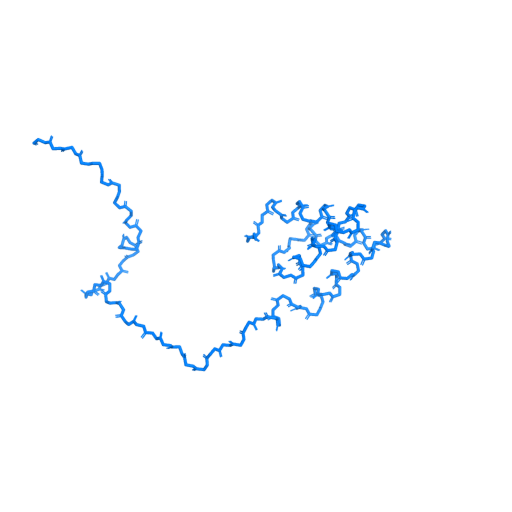 104 ? 15.547 23.769 -47.444 1.00 44.00 104 GLY A N 1
ATOM 821 C CA . GLY A 1 104 ? 16.263 23.745 -48.707 1.00 44.00 104 GLY A CA 1
ATOM 822 C C . GLY A 1 104 ? 16.679 25.152 -49.119 1.00 44.00 104 GLY A C 1
ATOM 823 O O . GLY A 1 104 ? 15.862 26.074 -49.076 1.00 44.00 104 GLY A O 1
ATOM 824 N N . ARG A 1 105 ? 17.934 25.283 -49.541 1.00 35.25 105 ARG A N 1
ATOM 825 C CA . ARG A 1 105 ? 18.374 25.886 -50.804 1.00 35.25 105 ARG A CA 1
ATOM 826 C C . ARG A 1 105 ? 19.820 25.491 -51.054 1.00 35.25 105 ARG A C 1
ATOM 828 O O . ARG A 1 105 ? 20.597 25.518 -50.078 1.00 35.25 105 ARG A O 1
#